Protein AF-A0AAF0BJI2-F1 (afdb_monomer_lite)

Foldseek 3Di:
DDDDDPPPPPVRVVVVVVVVVVVPPPPDDDDDDDDDDDDDPDDDDDPDPDDDDDDDDDDDPDDDDDDDDDDDDDDDDDPDDDDDPDPDDCPVVVVVVVVCPPDPPDDPVVVVVVVVVVVVVVCVQPVPPPDLCPHPNSVVCVVVVVVVVVVCVVCVVVVVVVVVVVVVVVVVVVD

Radius of gyration: 38.77 Å; chains: 1; bounding box: 60×71×96 Å

Secondary structure (DSSP, 8-state):
-PPP--PPPHHHHHHHHHHHHHHH--SSPPPPP--PPPPPPPPP-PPPPPPPPPPP---PPPPPPPPPPPPPP--PPPPPPP-PPPPPPTHHHHSTTTGGGS--SS-HHHHHHHHHHHHHHHHHHH---S-TTSSHHHHHHHHHHHHHHHHHHHHHHHHHHHHHHHHHHHHHTT-

InterPro domains:
  IPR019632 Protein of unknown function DUF2497 [PF10691] (104-173)

Organism: NCBI:txid3024400

pLDDT: mean 73.55, std 15.59, range [36.66, 97.38]

Sequence (175 aa):
MIASDDEPTMEEILASIRRIISDESDETAAPAAAPEPEPEPEAEPAFEPEPEPEPEPVYEPEPEPEPEPEPEPEYEPEPEPAYEPEPERLDDILELTDFADSDGIVSPPVETRTAQSFAHLSHLMVSGYEGDQNTLEGLVRSMLKPMLQAWLDENLPQIVQDAVEREVARIARRK

Structure (mmCIF, N/CA/C/O backbone):
data_AF-A0AAF0BJI2-F1
#
_entry.id   AF-A0AAF0BJI2-F1
#
loop_
_atom_site.group_PDB
_atom_site.id
_atom_site.type_symbol
_atom_site.label_atom_id
_atom_site.label_alt_id
_atom_site.label_comp_id
_atom_site.label_asym_id
_atom_site.label_entity_id
_atom_site.label_seq_id
_atom_site.pdbx_PDB_ins_code
_atom_site.Cartn_x
_atom_site.Cartn_y
_atom_site.Cartn_z
_atom_site.occupancy
_atom_site.B_iso_or_equiv
_atom_site.auth_seq_id
_atom_site.auth_comp_id
_atom_site.auth_asym_id
_atom_site.auth_atom_id
_atom_site.pdbx_PDB_model_num
ATOM 1 N N . MET A 1 1 ? 27.804 -30.327 19.434 1.00 36.66 1 MET A N 1
ATOM 2 C CA . MET A 1 1 ? 27.931 -29.910 20.844 1.00 36.66 1 MET A CA 1
ATOM 3 C C . MET A 1 1 ? 27.502 -28.459 20.874 1.00 36.66 1 MET A C 1
ATOM 5 O O . MET A 1 1 ? 28.171 -27.646 20.256 1.00 36.66 1 MET A O 1
ATOM 9 N N . ILE A 1 2 ? 26.315 -28.193 21.413 1.00 45.72 2 ILE A N 1
ATOM 10 C CA . ILE A 1 2 ? 25.713 -26.858 21.491 1.00 45.72 2 ILE A CA 1
ATOM 11 C C . ILE A 1 2 ? 26.394 -26.156 22.672 1.00 45.72 2 ILE A C 1
ATOM 13 O O . ILE A 1 2 ? 26.388 -26.713 23.768 1.00 45.72 2 ILE A O 1
ATOM 17 N N . ALA A 1 3 ? 27.039 -25.015 22.432 1.00 50.78 3 ALA A N 1
ATOM 18 C CA . ALA A 1 3 ? 27.497 -24.117 23.486 1.00 50.78 3 ALA A CA 1
ATOM 19 C C . ALA A 1 3 ? 26.469 -22.987 23.589 1.00 50.78 3 ALA A C 1
ATOM 21 O O . ALA A 1 3 ? 26.103 -22.392 22.578 1.00 50.78 3 ALA A O 1
ATOM 22 N N . SER A 1 4 ? 25.953 -22.834 24.799 1.00 54.94 4 SER A N 1
ATOM 23 C CA . SER A 1 4 ? 24.792 -22.059 25.210 1.00 54.94 4 SER A CA 1
ATOM 24 C C . SER A 1 4 ? 24.882 -20.560 24.921 1.00 54.94 4 SER A C 1
ATOM 26 O O . SER A 1 4 ? 25.971 -19.994 24.967 1.00 54.94 4 SER A O 1
ATOM 28 N N . ASP A 1 5 ? 23.708 -19.971 24.676 1.00 58.75 5 ASP A N 1
ATOM 29 C CA . ASP A 1 5 ? 23.242 -18.662 25.146 1.00 58.75 5 ASP A CA 1
ATOM 30 C C . ASP A 1 5 ? 24.255 -17.809 25.912 1.00 58.75 5 ASP A C 1
ATOM 32 O O . ASP A 1 5 ? 24.561 -18.082 27.073 1.00 58.75 5 ASP A O 1
ATOM 36 N N . ASP A 1 6 ? 24.646 -16.707 25.285 1.00 62.22 6 ASP A N 1
ATOM 37 C CA . ASP A 1 6 ? 24.948 -15.465 25.992 1.00 62.22 6 ASP A CA 1
ATOM 38 C C . ASP A 1 6 ? 23.922 -14.433 25.493 1.00 62.22 6 ASP A C 1
ATOM 40 O O . ASP A 1 6 ? 24.241 -13.432 24.852 1.00 62.22 6 ASP A O 1
ATOM 44 N N . GLU A 1 7 ? 22.632 -14.761 25.655 1.00 68.75 7 GLU A N 1
ATOM 45 C CA . GLU A 1 7 ? 21.615 -13.715 25.647 1.00 68.75 7 GLU A CA 1
ATOM 46 C C . GLU A 1 7 ? 21.915 -12.838 26.867 1.00 68.75 7 GLU A C 1
ATOM 48 O O . GLU A 1 7 ? 21.983 -13.374 27.980 1.00 68.75 7 GLU A O 1
ATOM 53 N N . PRO A 1 8 ? 22.147 -11.524 26.682 1.00 79.88 8 PRO A N 1
ATOM 54 C CA . PRO A 1 8 ? 22.500 -10.656 27.788 1.00 79.88 8 PRO A CA 1
ATOM 55 C C . PRO A 1 8 ? 21.415 -10.778 28.844 1.00 79.88 8 PRO A C 1
ATOM 57 O O . PRO A 1 8 ? 20.216 -10.652 28.564 1.00 79.88 8 PRO A O 1
ATOM 60 N N . THR A 1 9 ? 21.844 -11.063 30.064 1.00 84.88 9 THR A N 1
ATOM 61 C CA . THR A 1 9 ? 20.922 -11.220 31.177 1.00 84.88 9 THR A CA 1
ATOM 62 C C . THR A 1 9 ? 20.126 -9.926 31.338 1.00 84.88 9 THR A C 1
ATOM 64 O O . THR A 1 9 ? 20.611 -8.826 31.062 1.00 84.88 9 THR A O 1
ATOM 67 N N . MET A 1 10 ? 18.881 -10.031 31.802 1.00 79.38 10 MET A N 1
ATOM 68 C CA . MET A 1 10 ? 18.020 -8.867 32.052 1.00 79.38 10 MET A CA 1
ATOM 69 C C . MET A 1 10 ? 18.751 -7.776 32.861 1.00 79.38 10 MET A C 1
ATOM 71 O O . MET A 1 10 ? 18.562 -6.586 32.632 1.00 79.38 10 MET A O 1
ATOM 75 N N . GLU A 1 11 ? 19.625 -8.171 33.785 1.00 85.00 11 GLU A N 1
ATOM 76 C CA . GLU A 1 11 ? 20.414 -7.256 34.609 1.00 85.00 11 GLU A CA 1
ATOM 77 C C . GLU A 1 11 ? 21.471 -6.484 33.806 1.00 85.00 11 GLU A C 1
ATOM 79 O O . GLU A 1 11 ? 21.691 -5.305 34.080 1.00 85.00 11 GLU A O 1
ATOM 84 N N . GLU A 1 12 ? 22.067 -7.086 32.776 1.00 86.88 12 GLU A N 1
ATOM 85 C CA . GLU A 1 12 ? 23.014 -6.428 31.866 1.00 86.88 12 GLU A CA 1
ATOM 86 C C . GLU A 1 12 ? 22.310 -5.464 30.915 1.00 86.88 12 GLU A C 1
ATOM 88 O O . GLU A 1 12 ? 22.796 -4.352 30.693 1.00 86.88 12 GLU A O 1
ATOM 93 N N . ILE A 1 13 ? 21.128 -5.843 30.418 1.00 87.25 13 ILE A N 1
ATOM 94 C CA . ILE A 1 13 ? 20.273 -4.960 29.612 1.00 87.25 13 ILE A CA 1
ATOM 95 C C . ILE A 1 13 ? 19.886 -3.726 30.442 1.00 87.25 13 ILE A C 1
ATOM 97 O O . ILE A 1 13 ? 20.042 -2.588 29.991 1.00 87.25 13 ILE A O 1
ATOM 101 N N . LEU A 1 14 ? 19.451 -3.929 31.689 1.00 88.44 14 LEU A N 1
ATOM 102 C CA . LEU A 1 14 ? 19.076 -2.839 32.592 1.00 88.44 14 LEU A CA 1
ATOM 103 C C . LEU A 1 14 ? 20.285 -2.003 33.044 1.00 88.44 14 LEU A C 1
ATOM 105 O O . LEU A 1 14 ? 20.161 -0.785 33.200 1.00 88.44 14 LEU A O 1
ATOM 109 N N . ALA A 1 15 ? 21.458 -2.615 33.219 1.00 88.62 15 ALA A N 1
ATOM 110 C CA . ALA A 1 15 ? 22.698 -1.899 33.516 1.00 88.62 15 ALA A CA 1
ATOM 111 C C . ALA A 1 15 ? 23.163 -1.037 32.330 1.00 88.62 15 ALA A C 1
ATOM 113 O O . ALA A 1 15 ? 23.621 0.088 32.543 1.00 88.62 15 ALA A O 1
ATOM 114 N N . SER A 1 16 ? 22.996 -1.527 31.097 1.00 84.94 16 SER A N 1
ATOM 115 C CA . SER A 1 16 ? 23.309 -0.796 29.863 1.00 84.94 16 SER A CA 1
ATOM 116 C C . SER A 1 16 ? 22.422 0.443 29.705 1.00 84.94 16 SER A C 1
ATOM 118 O O . SER A 1 16 ? 22.931 1.549 29.528 1.00 84.94 16 SER A O 1
ATOM 120 N N . ILE A 1 17 ? 21.106 0.295 29.904 1.00 86.81 17 ILE A N 1
ATOM 121 C CA . ILE A 1 17 ? 20.154 1.418 29.867 1.00 86.81 17 ILE A CA 1
ATOM 122 C C . ILE A 1 17 ? 20.461 2.436 30.975 1.00 86.81 17 ILE A C 1
ATOM 124 O O . ILE A 1 17 ? 20.505 3.637 30.712 1.00 86.81 17 ILE A O 1
ATOM 128 N N . ARG A 1 18 ? 20.730 1.984 32.210 1.00 84.56 18 ARG A N 1
ATOM 129 C CA . ARG A 1 18 ? 21.068 2.890 33.324 1.00 84.56 18 ARG A CA 1
ATOM 130 C C . ARG A 1 18 ? 22.348 3.681 33.046 1.00 84.56 18 ARG A C 1
ATOM 132 O O . ARG A 1 18 ? 22.403 4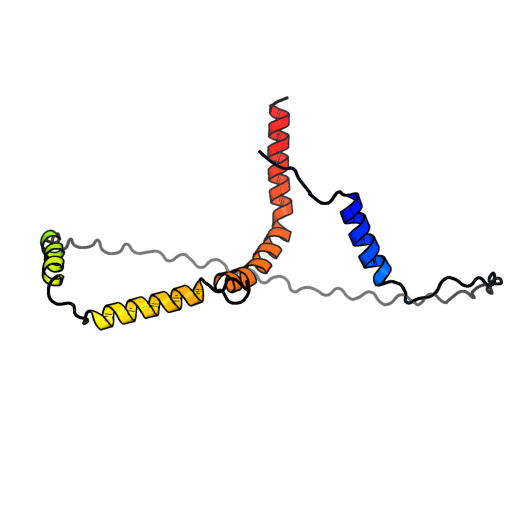.859 33.376 1.00 84.56 18 ARG A O 1
ATOM 139 N N . ARG A 1 19 ? 23.354 3.060 32.425 1.00 84.19 19 ARG A N 1
ATOM 140 C CA . ARG A 1 19 ? 24.594 3.741 32.036 1.00 84.19 19 ARG A CA 1
ATOM 141 C C . ARG A 1 19 ? 24.348 4.812 30.973 1.00 84.19 19 ARG A C 1
ATOM 143 O O . ARG A 1 19 ? 24.903 5.890 31.111 1.00 84.19 19 ARG A O 1
ATOM 150 N N . ILE A 1 20 ? 23.511 4.535 29.972 1.00 83.56 20 ILE A N 1
ATOM 151 C CA . ILE A 1 20 ? 23.160 5.499 28.914 1.00 83.56 20 ILE A CA 1
ATOM 152 C C . ILE A 1 20 ? 22.413 6.709 29.501 1.00 83.56 20 ILE A C 1
ATOM 154 O O . ILE A 1 20 ? 22.729 7.842 29.166 1.00 83.56 20 ILE A O 1
ATOM 158 N N . ILE A 1 21 ? 21.473 6.486 30.427 1.00 79.50 21 ILE A N 1
ATOM 159 C CA . ILE A 1 21 ? 20.684 7.571 31.043 1.00 79.50 21 ILE A CA 1
ATOM 160 C C . ILE A 1 21 ? 21.516 8.393 32.040 1.00 79.50 21 ILE A C 1
ATOM 162 O O . ILE A 1 21 ? 21.363 9.611 32.117 1.00 79.50 21 ILE A O 1
ATOM 166 N N . SER A 1 22 ? 22.407 7.751 32.804 1.00 76.00 22 SER A N 1
ATOM 167 C CA . SER 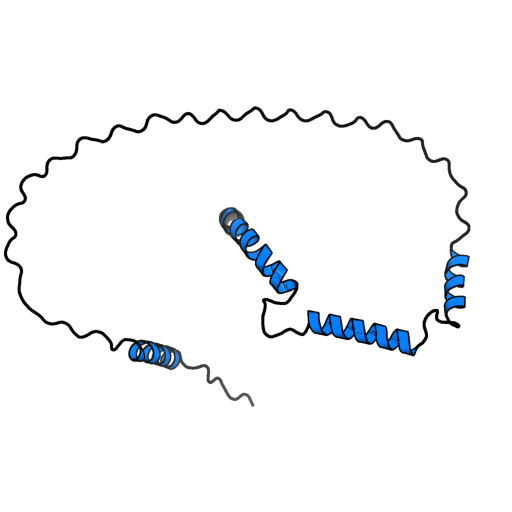A 1 22 ? 23.296 8.465 33.729 1.00 76.00 22 SER A CA 1
ATOM 168 C C . SER A 1 22 ? 24.374 9.291 33.023 1.00 76.00 22 SER A C 1
ATOM 170 O O . SER A 1 22 ? 24.821 10.269 33.607 1.00 76.00 22 SER A O 1
ATOM 172 N N . ASP A 1 23 ? 24.779 8.932 31.802 1.00 68.88 23 ASP A N 1
ATOM 173 C CA . ASP A 1 23 ? 25.792 9.672 31.029 1.00 68.88 23 ASP A CA 1
ATOM 174 C C . ASP A 1 23 ? 25.226 10.967 30.401 1.00 68.88 23 ASP A C 1
ATOM 176 O O . ASP A 1 23 ? 25.980 11.901 30.152 1.00 68.88 23 ASP A O 1
ATOM 180 N N . GLU A 1 24 ? 23.901 11.065 30.204 1.00 61.16 24 GLU A N 1
ATOM 181 C CA . GLU A 1 24 ? 23.246 12.218 29.550 1.00 61.16 24 GLU A CA 1
ATOM 182 C C . GLU A 1 24 ? 22.526 13.187 30.518 1.00 61.16 24 GLU A C 1
ATOM 184 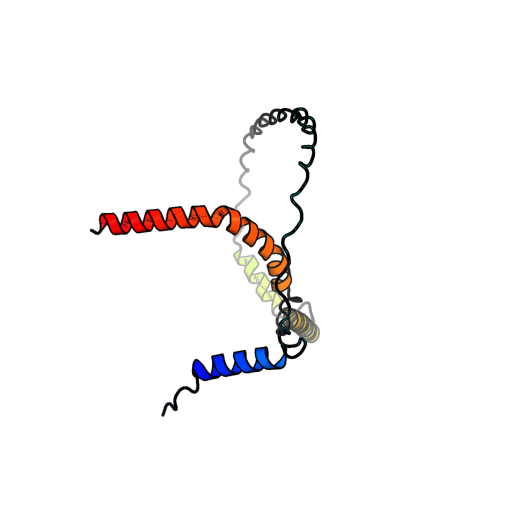O O . GLU A 1 24 ? 22.036 14.230 30.097 1.00 61.16 24 GLU A O 1
ATOM 189 N N . SER A 1 25 ? 22.470 12.903 31.825 1.00 56.12 25 SER A N 1
ATOM 190 C CA . SER A 1 25 ? 21.682 13.711 32.786 1.00 56.12 25 SER A CA 1
ATOM 191 C C . SER A 1 25 ? 22.494 14.525 33.801 1.00 56.12 25 SER A C 1
ATOM 193 O O . SER A 1 25 ? 21.923 15.025 34.769 1.00 56.12 25 SER A O 1
ATOM 195 N N . ASP A 1 26 ? 23.799 14.712 33.598 1.00 55.53 26 ASP A N 1
ATOM 196 C CA . ASP A 1 26 ? 24.625 15.569 34.467 1.00 55.53 26 ASP A CA 1
ATOM 197 C C . ASP A 1 26 ? 24.768 16.994 33.896 1.00 55.53 26 ASP A C 1
ATOM 199 O O . ASP A 1 26 ? 25.858 17.511 33.672 1.00 55.53 26 ASP A O 1
ATOM 203 N N . GLU A 1 27 ? 23.628 17.646 33.645 1.00 58.03 27 GLU A N 1
ATOM 204 C CA . GLU A 1 27 ? 23.545 19.108 33.554 1.00 58.03 27 GLU A CA 1
ATOM 205 C C . GLU A 1 27 ? 22.179 19.593 34.058 1.00 58.03 27 GLU A C 1
ATOM 207 O O . GLU A 1 27 ? 21.318 20.035 33.306 1.00 58.03 27 GLU A O 1
ATOM 212 N N . THR A 1 28 ? 21.937 19.463 35.365 1.00 47.97 28 THR A N 1
ATOM 213 C CA . THR A 1 28 ? 21.384 20.543 36.206 1.00 47.97 28 THR A CA 1
ATOM 214 C C . THR A 1 28 ? 21.375 20.128 37.677 1.00 47.97 28 THR A C 1
ATOM 216 O O . THR A 1 28 ? 21.010 19.023 38.059 1.00 47.97 28 THR A O 1
ATOM 219 N N . ALA A 1 29 ? 21.865 21.044 38.505 1.00 45.19 29 ALA A N 1
ATOM 220 C CA . ALA A 1 29 ? 22.298 20.815 39.868 1.00 45.19 29 ALA A CA 1
ATOM 221 C C . ALA A 1 29 ? 21.177 20.452 40.862 1.00 45.19 29 ALA A C 1
ATOM 223 O O . ALA A 1 29 ? 20.028 20.872 40.751 1.00 45.19 29 ALA A O 1
ATOM 224 N N . ALA A 1 30 ? 21.605 19.719 41.890 1.00 49.06 30 ALA A N 1
ATOM 225 C CA . ALA A 1 30 ? 20.905 19.345 43.115 1.00 49.06 30 ALA A CA 1
ATOM 226 C C . ALA A 1 30 ? 20.170 20.506 43.847 1.00 49.06 30 ALA A C 1
ATOM 228 O O . ALA A 1 30 ? 20.529 21.675 43.691 1.00 49.06 30 ALA A O 1
ATOM 229 N N . PRO A 1 31 ? 19.174 20.187 44.704 1.00 48.38 31 PRO A N 1
ATOM 230 C CA . PRO A 1 31 ? 18.253 21.152 45.303 1.00 48.38 31 PRO A CA 1
ATOM 231 C C . PRO A 1 31 ? 18.885 21.934 46.464 1.00 48.38 31 PRO A C 1
ATOM 233 O O . PRO A 1 31 ? 19.415 21.355 47.413 1.00 48.38 31 PRO A O 1
ATOM 236 N N . ALA A 1 32 ? 18.772 23.261 46.419 1.00 45.53 32 ALA A N 1
ATOM 237 C CA . ALA A 1 32 ? 19.066 24.147 47.540 1.00 45.53 32 ALA A CA 1
ATOM 238 C C . ALA A 1 32 ? 17.779 24.428 48.334 1.00 45.53 32 ALA A C 1
ATOM 240 O O . ALA A 1 32 ? 16.784 24.889 47.783 1.00 45.53 32 ALA A O 1
ATOM 241 N N . ALA A 1 33 ? 17.803 24.148 49.635 1.00 52.38 33 ALA A N 1
ATOM 242 C CA . ALA A 1 33 ? 16.732 24.474 50.571 1.00 52.38 33 ALA A CA 1
ATOM 243 C C . ALA A 1 33 ? 16.813 25.943 51.036 1.00 52.38 33 ALA A C 1
ATOM 245 O O . ALA A 1 33 ? 17.875 26.347 51.509 1.00 52.38 33 ALA A O 1
ATOM 246 N N . ALA A 1 34 ? 15.701 26.696 50.946 1.00 46.34 34 ALA A N 1
ATOM 247 C CA . ALA A 1 34 ? 15.295 27.861 51.773 1.00 46.34 34 ALA A CA 1
ATOM 248 C C . ALA A 1 34 ? 14.030 28.542 51.180 1.00 46.34 34 ALA A C 1
ATOM 250 O O . ALA A 1 34 ? 13.869 28.489 49.963 1.00 46.34 34 ALA A O 1
ATOM 251 N N . PRO A 1 35 ? 13.271 29.369 51.934 1.00 48.47 35 PRO A N 1
ATOM 252 C CA . PRO A 1 35 ? 12.582 29.187 53.223 1.00 48.47 35 PRO A CA 1
ATOM 253 C C . PRO A 1 35 ? 11.039 29.031 53.047 1.00 48.47 35 PRO A C 1
ATOM 255 O O . PRO A 1 35 ? 10.525 29.165 51.941 1.00 48.47 35 PRO A O 1
ATOM 258 N N . GLU A 1 36 ? 10.294 28.730 54.123 1.00 57.59 36 GLU A N 1
ATOM 259 C CA . GLU A 1 36 ? 8.812 28.673 54.121 1.00 57.59 36 GLU A CA 1
ATOM 260 C C . GLU A 1 36 ? 8.178 30.005 53.656 1.00 57.59 36 GLU A C 1
ATOM 262 O O . GLU A 1 36 ? 8.629 31.064 54.103 1.00 57.59 36 GLU A O 1
ATOM 267 N N . PRO A 1 37 ? 7.133 29.986 52.801 1.00 56.84 37 PRO A N 1
ATOM 268 C CA . PRO A 1 37 ? 6.426 31.199 52.399 1.00 56.84 37 PRO A CA 1
ATOM 269 C C . PRO A 1 37 ? 5.541 31.740 53.537 1.00 56.84 37 PRO A C 1
ATOM 271 O O . PRO A 1 37 ? 4.756 31.009 54.140 1.00 56.84 37 PRO A O 1
ATOM 274 N N . GLU A 1 38 ? 5.673 33.039 53.817 1.00 61.12 38 GLU A N 1
ATOM 275 C CA . GLU A 1 38 ? 4.741 33.822 54.642 1.00 61.12 38 GLU A CA 1
ATOM 276 C C . GLU A 1 38 ? 3.317 33.792 54.041 1.00 61.12 38 GLU A C 1
ATOM 278 O O . GLU A 1 38 ? 3.175 33.633 52.826 1.00 61.12 38 GLU A O 1
ATOM 283 N N . PRO A 1 39 ? 2.247 33.938 54.851 1.00 60.09 39 PRO A N 1
ATOM 284 C CA . PRO A 1 39 ? 0.876 33.901 54.342 1.00 60.09 39 PRO A CA 1
ATOM 285 C C . PRO A 1 39 ? 0.605 35.063 53.374 1.00 60.09 39 PRO A C 1
ATOM 287 O O . PRO A 1 39 ? 0.778 36.231 53.726 1.00 60.09 39 PRO A O 1
ATOM 290 N N . GLU A 1 40 ? 0.160 34.726 52.162 1.00 60.75 40 GLU A N 1
ATOM 291 C CA . GLU A 1 40 ? -0.280 35.683 51.144 1.00 60.75 40 GLU A CA 1
ATOM 292 C C . GLU A 1 40 ? -1.484 36.511 51.641 1.00 60.75 40 GLU A C 1
ATOM 294 O O . GLU A 1 40 ? -2.347 35.984 52.352 1.00 60.75 40 GLU A O 1
ATOM 299 N N . PRO A 1 41 ? -1.569 37.809 51.288 1.00 62.34 41 PRO A N 1
ATOM 300 C CA . PRO A 1 41 ? -2.733 38.630 51.603 1.00 62.34 41 PRO A CA 1
ATOM 301 C C . PRO A 1 41 ? -3.988 38.076 50.914 1.00 62.34 41 PRO A C 1
ATOM 303 O O . PRO A 1 41 ? -3.947 37.702 49.743 1.00 62.34 41 PRO A O 1
ATOM 306 N N . GLU A 1 42 ? -5.104 38.041 51.649 1.00 58.25 42 GLU A N 1
ATOM 307 C CA . GLU A 1 42 ? -6.418 37.622 51.151 1.00 58.25 42 GLU A CA 1
ATOM 308 C C . GLU A 1 42 ? -6.757 38.349 49.842 1.00 58.25 42 GLU A C 1
ATOM 310 O O . GLU A 1 42 ? -6.762 39.580 49.780 1.00 58.25 42 GLU A O 1
ATOM 315 N N . ALA A 1 43 ? -7.020 37.573 48.789 1.00 58.56 43 ALA A N 1
ATOM 316 C CA . ALA A 1 43 ? -7.414 38.089 47.490 1.00 58.56 43 ALA A CA 1
ATOM 317 C C . ALA A 1 43 ? -8.714 38.899 47.614 1.00 58.56 43 ALA A C 1
ATOM 319 O O . ALA A 1 43 ? -9.742 38.388 48.065 1.00 58.56 43 ALA A O 1
ATOM 320 N N . GLU A 1 44 ? -8.677 40.161 47.184 1.00 62.91 44 GLU A N 1
ATOM 321 C CA . GLU A 1 44 ? -9.891 40.925 46.901 1.00 62.91 44 GLU A CA 1
ATOM 322 C C . GLU A 1 44 ? -10.749 40.140 45.889 1.00 62.91 44 GLU A C 1
ATOM 324 O O . GLU A 1 44 ? -10.192 39.502 44.989 1.00 62.91 44 GLU A O 1
ATOM 329 N N . PRO A 1 45 ? -12.091 40.143 46.010 1.00 61.53 45 PRO A N 1
ATOM 330 C CA . PRO A 1 45 ? -12.938 39.406 45.085 1.00 61.53 45 PRO A CA 1
ATOM 331 C C . PRO A 1 45 ? -12.733 39.951 43.670 1.00 61.53 45 PRO A C 1
ATOM 333 O O . PRO A 1 45 ? -13.082 41.093 43.367 1.00 61.53 45 PRO A O 1
ATOM 336 N N . ALA A 1 46 ? -12.146 39.120 42.809 1.00 60.31 46 ALA A N 1
ATOM 337 C CA . ALA A 1 46 ? -12.072 39.382 41.386 1.00 60.31 46 ALA A CA 1
ATOM 338 C C . ALA A 1 46 ? -13.501 39.524 40.853 1.00 60.31 46 ALA A C 1
ATOM 340 O O . ALA A 1 46 ? -14.340 38.649 41.065 1.00 60.31 46 ALA A O 1
ATOM 341 N N . PHE A 1 47 ? -13.780 40.643 40.186 1.00 60.06 47 PHE A N 1
ATOM 342 C CA . PHE A 1 47 ? -15.005 40.811 39.417 1.00 60.06 47 PHE A CA 1
ATOM 343 C C . PHE A 1 47 ? -15.106 39.653 38.419 1.00 60.06 47 PHE A C 1
ATOM 345 O O . PHE A 1 47 ? -14.205 39.467 37.600 1.00 60.06 47 PHE A O 1
ATOM 352 N N . GLU A 1 48 ? -16.181 38.868 38.508 1.00 64.31 48 GLU A N 1
ATOM 353 C CA . GLU A 1 48 ? -16.517 37.897 37.470 1.00 64.31 48 GLU A CA 1
ATOM 354 C C . GLU A 1 48 ? -16.670 38.658 36.143 1.00 64.31 48 GLU A C 1
ATOM 356 O O . GLU A 1 48 ? -17.394 39.661 36.104 1.00 64.31 48 GLU A O 1
ATOM 361 N N . PRO A 1 49 ? -15.977 38.250 35.065 1.00 65.69 49 PRO A N 1
ATOM 362 C CA . PRO A 1 49 ? -16.230 38.826 33.755 1.00 65.69 49 PRO A CA 1
ATOM 363 C C . PRO A 1 49 ? -17.684 38.532 33.365 1.00 65.69 49 PRO A C 1
ATOM 365 O O . PRO A 1 49 ? -18.161 37.412 33.552 1.00 65.69 49 PRO A O 1
ATOM 368 N N . GLU A 1 50 ? -18.395 39.542 32.849 1.00 69.06 50 GLU A N 1
ATOM 369 C CA . GLU A 1 50 ? -19.727 39.341 32.270 1.00 69.06 50 GLU A CA 1
ATOM 370 C C . GLU A 1 50 ? -19.673 38.196 31.244 1.00 69.06 50 GLU A C 1
ATOM 372 O O . GLU A 1 50 ? -18.689 38.096 30.503 1.00 69.06 50 GLU A O 1
ATOM 377 N N . PRO A 1 51 ? -20.693 37.320 31.199 1.00 69.81 51 PRO A N 1
ATOM 378 C CA . PRO A 1 51 ? -20.703 36.214 30.255 1.00 69.81 51 PRO A CA 1
ATOM 379 C C . PRO A 1 51 ? -20.646 36.761 28.827 1.00 69.81 51 PRO A C 1
ATOM 381 O O . PRO A 1 51 ? -21.457 37.608 28.443 1.00 69.81 51 PRO A O 1
ATOM 384 N N . GLU A 1 52 ? -19.676 36.280 28.045 1.00 72.00 52 GLU A N 1
ATOM 385 C CA . GLU A 1 52 ? -19.617 36.560 26.613 1.00 72.00 52 GLU A CA 1
ATOM 386 C C . GLU A 1 52 ? -20.933 36.117 25.952 1.00 72.00 52 GLU A C 1
ATOM 388 O O . GLU A 1 52 ? -21.499 35.088 26.340 1.00 72.00 52 GLU A O 1
ATOM 393 N N . PRO A 1 53 ? -21.456 36.887 24.980 1.00 71.69 53 PRO A N 1
ATOM 394 C CA . PRO A 1 53 ? -22.692 36.529 24.301 1.00 71.69 53 PRO A CA 1
ATOM 395 C C . PRO A 1 53 ? -22.538 35.163 23.626 1.00 71.69 53 PRO A C 1
ATOM 397 O O . PRO A 1 53 ? -21.567 34.925 22.906 1.00 71.69 53 PRO A O 1
ATOM 400 N N . GLU A 1 54 ? -23.506 34.274 23.861 1.00 73.56 54 GLU A N 1
ATOM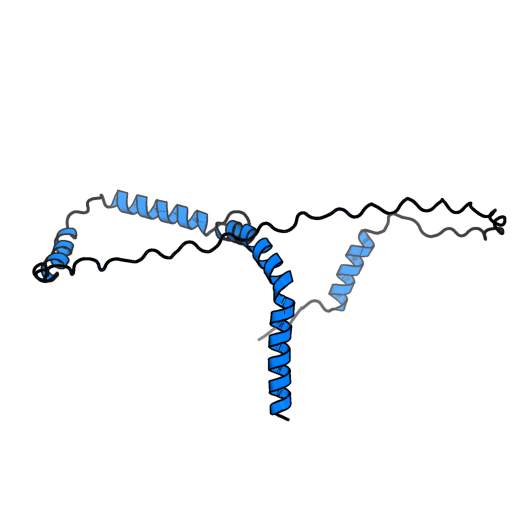 401 C CA . GLU A 1 54 ? -23.551 32.965 23.212 1.00 73.56 54 GLU A CA 1
ATOM 402 C C . GLU A 1 54 ? -23.517 33.139 21.682 1.00 73.56 54 GLU A C 1
ATOM 404 O O . GLU A 1 54 ? -24.210 34.016 21.150 1.00 73.56 54 GLU A O 1
ATOM 409 N N . PRO A 1 55 ? -22.714 32.337 20.959 1.00 69.62 55 PRO A N 1
ATOM 410 C CA . PRO A 1 55 ? -22.654 32.420 19.508 1.00 69.62 55 PRO A CA 1
ATOM 411 C C . PRO A 1 55 ? -24.032 32.113 18.912 1.00 69.62 55 PRO A C 1
ATOM 413 O O . PRO A 1 55 ? -24.668 31.120 19.267 1.00 69.62 55 PRO A O 1
ATOM 416 N N . GLU A 1 56 ? -24.489 32.968 17.993 1.00 74.31 56 GLU A N 1
ATOM 417 C CA . GLU A 1 56 ? -25.727 32.730 17.250 1.00 74.31 56 GLU A CA 1
ATOM 418 C C . GLU A 1 56 ? -25.660 31.370 16.529 1.00 74.31 56 GLU A C 1
ATOM 420 O O . GLU A 1 56 ? -24.599 30.998 16.015 1.00 74.31 56 GLU A O 1
ATOM 425 N N . PRO A 1 57 ? -26.773 30.613 16.468 1.00 69.50 57 PRO A N 1
ATOM 426 C CA . PRO A 1 57 ? -26.791 29.328 15.788 1.00 69.50 57 PRO A CA 1
ATOM 427 C C . PRO A 1 57 ? -26.481 29.529 14.303 1.00 69.50 57 PRO A C 1
ATOM 429 O O . PRO A 1 57 ? -27.252 30.141 13.560 1.00 69.50 57 PRO A O 1
ATOM 432 N N . VAL A 1 58 ? -25.341 28.995 13.870 1.00 69.25 58 VAL A N 1
ATOM 433 C CA . 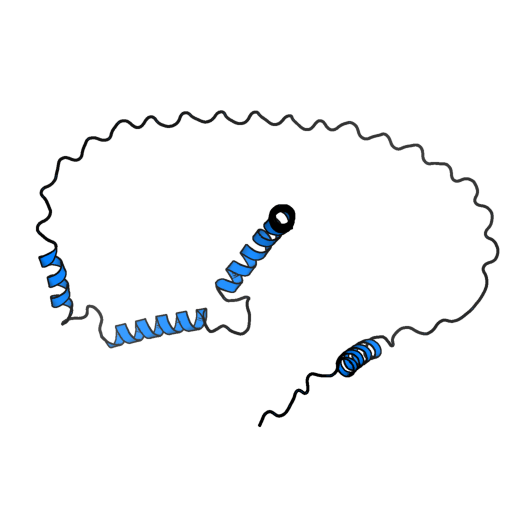VAL A 1 58 ? -24.994 28.902 12.454 1.00 69.25 58 VAL A CA 1
ATOM 434 C C . VAL A 1 58 ? -25.860 27.801 11.857 1.00 69.25 58 VAL A C 1
ATOM 436 O O . VAL A 1 58 ? -25.700 26.628 12.184 1.00 69.25 58 VAL A O 1
ATOM 439 N N . TYR A 1 59 ? -26.810 28.186 11.007 1.00 70.88 59 TYR A N 1
ATOM 440 C CA . TYR A 1 59 ? -27.583 27.235 10.220 1.00 70.88 59 TYR A CA 1
ATOM 441 C C . TYR A 1 59 ? -26.659 26.615 9.171 1.00 70.88 59 TYR A C 1
ATOM 443 O O . TYR A 1 59 ? -26.210 27.303 8.252 1.00 70.88 59 TYR A O 1
ATOM 451 N N . GLU A 1 60 ? -26.362 25.325 9.316 1.00 70.81 60 GLU A N 1
ATOM 452 C CA . GLU A 1 60 ? -25.798 24.551 8.216 1.00 70.81 60 GLU A CA 1
ATOM 453 C C . GLU A 1 60 ? -26.818 24.528 7.068 1.00 70.81 60 GLU A C 1
ATOM 455 O O . GLU A 1 60 ? -28.016 24.348 7.319 1.00 70.81 60 GLU A O 1
ATOM 460 N N . PRO A 1 61 ? -26.387 24.759 5.816 1.00 72.12 61 PRO A N 1
ATOM 461 C CA . PRO A 1 61 ? -27.276 24.606 4.676 1.00 72.12 61 PRO A CA 1
ATOM 462 C C . PRO A 1 61 ? -27.790 23.163 4.646 1.00 72.12 61 PRO A C 1
ATOM 464 O O . PRO A 1 61 ? -27.001 22.226 4.769 1.00 72.12 61 PRO A O 1
ATOM 467 N N . GLU A 1 62 ? -29.108 22.990 4.505 1.00 74.44 62 GLU A N 1
ATOM 468 C CA . GLU A 1 62 ? -29.696 21.663 4.315 1.00 74.44 62 GLU A CA 1
ATOM 469 C C . GLU A 1 62 ? -28.993 20.967 3.138 1.00 74.44 62 GLU A C 1
ATOM 471 O O . GLU A 1 62 ? -28.733 21.619 2.119 1.00 74.44 62 GLU A O 1
ATOM 476 N N . PRO A 1 63 ? -28.652 19.672 3.270 1.00 71.56 63 PRO A N 1
ATOM 477 C CA . PRO A 1 63 ? -28.008 18.937 2.193 1.00 71.56 63 PRO A CA 1
ATOM 478 C C . PRO A 1 63 ? -28.898 18.989 0.951 1.00 71.56 63 PRO A C 1
ATOM 480 O O . PRO A 1 63 ? -30.096 18.700 1.023 1.00 71.56 63 PRO A O 1
ATOM 483 N N . GLU A 1 64 ? -28.317 19.386 -0.184 1.00 75.12 64 GLU A N 1
ATOM 484 C CA . GLU A 1 64 ? -29.024 19.347 -1.461 1.00 75.12 64 GLU A CA 1
ATOM 485 C C . GLU A 1 64 ? -29.520 17.914 -1.720 1.00 75.12 64 GLU A C 1
ATOM 487 O O . GLU A 1 64 ? -28.810 16.954 -1.404 1.00 75.12 64 GLU A O 1
ATOM 492 N N . PRO A 1 65 ? -30.741 17.749 -2.260 1.00 73.56 65 PRO A N 1
ATOM 493 C CA . PRO A 1 65 ? -31.271 16.429 -2.562 1.00 73.56 65 PRO A CA 1
ATOM 494 C C . PRO A 1 65 ? -30.325 15.707 -3.523 1.00 73.56 65 PRO A C 1
ATOM 496 O O . PRO A 1 65 ? -29.947 16.258 -4.559 1.00 73.56 65 PRO A O 1
ATOM 499 N N . GLU A 1 66 ? -29.946 14.476 -3.169 1.00 75.00 66 GLU A N 1
ATOM 500 C CA . GLU A 1 66 ? -29.144 13.625 -4.044 1.00 75.00 66 GLU A CA 1
ATOM 501 C C . GLU A 1 66 ? -29.837 13.496 -5.411 1.00 75.00 66 GLU A C 1
ATOM 503 O O . GLU A 1 66 ? -31.064 13.335 -5.464 1.00 75.00 66 GLU A O 1
ATOM 508 N N . PRO A 1 67 ? -29.087 13.590 -6.524 1.00 72.56 67 PRO A N 1
ATOM 509 C CA . PRO A 1 67 ? -29.663 13.436 -7.850 1.00 72.56 67 PRO A CA 1
ATOM 510 C C . PRO A 1 67 ? -30.298 12.048 -7.974 1.00 72.56 67 PRO A C 1
ATOM 512 O O . PRO A 1 67 ? -29.669 11.039 -7.653 1.00 72.56 67 PRO A O 1
ATOM 515 N N . GLU A 1 68 ? -31.551 12.001 -8.439 1.00 76.06 68 GLU A N 1
ATOM 516 C CA . GLU A 1 68 ? -32.219 10.736 -8.744 1.00 76.06 68 GLU A CA 1
ATOM 517 C C . GLU A 1 68 ? -31.362 9.926 -9.732 1.00 76.06 68 GLU A C 1
ATOM 519 O O . GLU A 1 68 ? -30.789 10.509 -10.661 1.00 76.06 68 GLU A O 1
ATOM 524 N N . PRO A 1 69 ? -31.252 8.598 -9.549 1.00 71.62 69 PRO A N 1
ATOM 525 C CA . PRO A 1 69 ? -30.472 7.761 -10.447 1.00 71.62 69 PRO A CA 1
ATOM 526 C C . PRO A 1 69 ? -31.023 7.884 -11.870 1.00 71.62 69 PRO A C 1
ATOM 528 O O . PRO A 1 69 ? -32.218 7.689 -12.103 1.00 71.62 69 PRO A O 1
ATOM 531 N N . GLU A 1 70 ? -30.147 8.220 -12.820 1.00 74.94 70 GLU A N 1
ATOM 532 C CA . GLU A 1 70 ? -30.505 8.241 -14.236 1.00 74.94 70 GLU A CA 1
ATOM 533 C C . GLU A 1 70 ? -31.032 6.858 -14.659 1.00 74.94 70 GLU A C 1
ATOM 535 O O . GLU A 1 70 ? -30.528 5.834 -14.183 1.00 74.94 70 GLU A O 1
ATOM 540 N N . PRO A 1 71 ? -32.052 6.802 -15.536 1.00 73.12 71 PRO A N 1
ATOM 541 C CA . PRO A 1 71 ? -32.581 5.536 -16.018 1.00 73.12 71 PRO A CA 1
ATOM 542 C C . PRO A 1 71 ? -31.471 4.734 -16.702 1.00 73.12 71 PRO A C 1
ATOM 544 O O . PRO A 1 71 ? -30.786 5.242 -17.592 1.00 73.12 71 PRO A O 1
ATOM 547 N N . GLU A 1 72 ? -31.305 3.475 -16.286 1.00 72.06 72 GLU A N 1
ATOM 548 C CA . GLU A 1 72 ? -30.384 2.546 -16.938 1.00 72.06 72 GLU A CA 1
ATOM 549 C C . GLU A 1 72 ? -30.715 2.461 -18.438 1.00 72.06 72 GLU A C 1
ATOM 551 O O . GLU A 1 72 ? -31.894 2.392 -18.804 1.00 72.06 72 GLU A O 1
ATOM 556 N N . PRO A 1 73 ? -29.708 2.479 -19.327 1.00 70.75 73 PRO A N 1
ATOM 557 C CA . PRO A 1 73 ? -29.949 2.377 -20.757 1.00 70.75 73 PRO A CA 1
ATOM 558 C C . PRO A 1 73 ? -30.618 1.034 -21.080 1.00 70.75 73 PRO A C 1
ATOM 560 O O . PRO A 1 73 ? -30.065 -0.031 -20.806 1.00 70.75 73 PRO A O 1
ATOM 563 N N . GLU A 1 74 ? -31.804 1.080 -21.693 1.00 67.25 74 GLU A N 1
ATOM 564 C CA . GLU A 1 74 ? -32.420 -0.104 -22.289 1.00 67.25 74 GLU A CA 1
ATOM 565 C C . GLU A 1 74 ? -31.550 -0.567 -23.465 1.00 67.25 74 GLU A C 1
ATOM 567 O O . GLU A 1 74 ? -31.449 0.101 -24.495 1.00 67.25 74 GLU A O 1
ATOM 572 N N . TYR A 1 75 ? -30.889 -1.712 -23.301 1.00 66.31 75 TYR A N 1
ATOM 573 C CA . TYR A 1 75 ? -30.138 -2.357 -24.371 1.00 66.31 75 TYR A CA 1
ATOM 574 C C . TYR A 1 75 ? -31.117 -2.971 -25.379 1.00 66.31 75 TYR A C 1
ATOM 576 O O . TYR A 1 75 ? -31.824 -3.932 -25.067 1.00 66.31 75 TYR A O 1
ATOM 584 N N . GLU A 1 76 ? -31.143 -2.450 -26.607 1.00 71.12 76 GLU A N 1
ATOM 585 C CA . GLU A 1 76 ? -31.695 -3.200 -27.737 1.00 71.12 76 GLU A CA 1
ATOM 586 C C . GLU A 1 76 ? -30.843 -4.462 -27.961 1.00 71.12 76 GLU A C 1
ATOM 588 O O . GLU A 1 76 ? -29.613 -4.390 -27.873 1.00 71.12 76 GLU A O 1
ATOM 593 N N . PRO A 1 77 ? -31.456 -5.629 -28.234 1.00 68.56 77 PRO A N 1
ATOM 594 C CA . PRO A 1 77 ? -30.697 -6.837 -28.518 1.00 68.56 77 PRO A CA 1
ATOM 595 C C . PRO A 1 77 ? -29.844 -6.618 -29.771 1.00 68.56 77 PRO A C 1
ATOM 597 O O . PRO A 1 77 ? -30.369 -6.334 -30.850 1.00 68.56 77 PRO A O 1
ATOM 600 N N . GLU A 1 78 ? -28.525 -6.751 -29.618 1.00 67.56 78 GLU A N 1
ATOM 601 C CA . GLU A 1 78 ? -27.595 -6.744 -30.744 1.00 67.56 78 GLU A CA 1
ATOM 602 C C . GLU A 1 78 ? -27.991 -7.835 -31.755 1.00 67.56 78 GLU A C 1
ATOM 604 O O . GLU A 1 78 ? -28.434 -8.920 -31.357 1.00 67.56 78 GLU A O 1
ATOM 609 N N . PRO A 1 79 ? -27.863 -7.573 -33.070 1.00 67.00 79 PRO A N 1
ATOM 610 C CA . PRO A 1 79 ? -28.158 -8.574 -34.085 1.00 67.00 79 PRO A CA 1
ATOM 611 C C . PRO A 1 79 ? -27.292 -9.817 -33.857 1.00 67.00 79 PRO A C 1
ATOM 613 O O . PRO A 1 79 ? -26.074 -9.710 -33.714 1.00 67.00 79 PRO A O 1
ATOM 616 N N . GLU A 1 80 ? -27.923 -10.996 -33.845 1.00 67.62 80 GLU A N 1
ATOM 617 C CA . GLU A 1 80 ? -27.211 -12.269 -33.733 1.00 67.62 80 GLU A CA 1
ATOM 618 C C . GLU A 1 80 ? -26.109 -12.345 -34.806 1.00 67.62 80 GLU A C 1
ATOM 620 O O . GLU A 1 80 ? -26.377 -12.058 -35.981 1.00 67.62 80 GLU A O 1
ATOM 625 N N . PRO A 1 81 ? -24.869 -12.715 -34.437 1.00 63.25 81 PRO A N 1
ATOM 626 C CA . PRO A 1 81 ? -23.783 -12.807 -35.395 1.00 63.25 81 PRO A CA 1
ATOM 627 C C . PRO A 1 81 ? -24.133 -13.863 -36.444 1.00 63.25 81 PRO A C 1
ATOM 629 O O . PRO A 1 81 ? -24.348 -15.036 -36.132 1.00 63.25 81 PRO A O 1
ATOM 632 N N . ALA A 1 82 ? -24.185 -13.451 -37.711 1.00 64.31 82 ALA A N 1
ATOM 633 C CA . ALA A 1 82 ? -24.197 -14.396 -38.813 1.00 64.31 82 ALA A CA 1
ATOM 634 C C . ALA A 1 82 ? -22.919 -15.240 -38.710 1.00 64.31 82 ALA A C 1
ATOM 636 O O . ALA A 1 82 ? -21.821 -14.690 -38.741 1.00 64.31 82 ALA A O 1
ATOM 637 N N . TYR A 1 83 ? -23.071 -16.556 -38.548 1.00 63.38 83 TYR A N 1
ATOM 638 C CA . TYR A 1 83 ? -21.955 -17.496 -38.491 1.00 63.38 83 TYR A CA 1
ATOM 639 C C . TYR A 1 83 ? -21.037 -17.306 -39.706 1.00 63.38 83 TYR A C 1
ATOM 641 O O . TYR A 1 83 ? -21.401 -17.626 -40.840 1.00 63.38 83 TYR A O 1
ATOM 649 N N . GLU A 1 84 ? -19.844 -16.783 -39.450 1.00 65.81 84 GLU A N 1
ATOM 650 C CA . GLU A 1 84 ? -18.705 -16.828 -40.359 1.00 65.81 84 GLU A CA 1
ATOM 651 C C . GLU A 1 84 ? -18.190 -18.284 -40.393 1.00 65.81 84 GLU A C 1
ATOM 653 O O . GLU A 1 84 ? -18.281 -18.974 -39.369 1.00 65.81 84 GLU A O 1
ATOM 658 N N . PRO A 1 85 ? -17.739 -18.822 -41.545 1.00 64.06 85 PRO A N 1
ATOM 659 C CA . PRO A 1 85 ? -17.282 -20.207 -41.619 1.00 64.06 85 PRO A CA 1
ATOM 660 C C . PRO A 1 85 ? -16.186 -20.477 -40.581 1.00 64.06 85 PRO A C 1
ATOM 662 O O . PRO A 1 85 ? -15.276 -19.672 -40.401 1.00 64.06 85 PRO A O 1
ATOM 665 N N . GLU A 1 86 ? -16.311 -21.620 -39.902 1.00 66.19 86 GLU A N 1
ATOM 666 C CA . GLU A 1 86 ? -15.376 -22.111 -38.889 1.00 66.19 86 GLU A CA 1
ATOM 667 C C . GLU A 1 86 ? -13.934 -22.013 -39.420 1.00 66.19 86 GLU A C 1
ATOM 669 O O . GLU A 1 86 ? -13.679 -22.476 -40.537 1.00 66.19 86 GLU A O 1
ATOM 674 N N . PRO A 1 87 ? -13.002 -21.383 -38.679 1.00 60.41 87 PRO A N 1
ATOM 675 C CA . PRO A 1 87 ? -11.630 -21.247 -39.140 1.00 60.41 87 PRO A CA 1
ATOM 676 C C . PRO A 1 87 ? -11.049 -22.642 -39.371 1.00 60.41 87 PRO A C 1
ATOM 678 O O . PRO A 1 87 ? -11.102 -23.499 -38.483 1.00 60.41 87 PRO A O 1
ATOM 681 N N . GLU A 1 88 ? -10.495 -22.871 -40.566 1.00 63.97 88 GLU A N 1
ATOM 682 C CA . GLU A 1 88 ? -9.667 -24.049 -40.798 1.00 63.97 88 GLU A CA 1
ATOM 683 C C . GLU A 1 88 ? -8.590 -24.105 -39.709 1.00 63.97 88 GLU A C 1
ATOM 685 O O . GLU A 1 88 ? -8.075 -23.081 -39.252 1.00 63.97 88 GLU A O 1
ATOM 690 N N . ARG A 1 89 ? -8.373 -25.315 -39.194 1.00 59.50 89 ARG A N 1
ATOM 691 C CA . ARG A 1 89 ? -7.716 -25.555 -37.912 1.00 59.50 89 ARG A CA 1
ATOM 692 C C . ARG A 1 89 ? -6.375 -24.822 -37.840 1.00 59.50 89 ARG A C 1
ATOM 694 O O . ARG A 1 89 ? -5.565 -24.897 -38.753 1.00 59.50 89 ARG A O 1
ATOM 701 N N . LEU A 1 90 ? -6.125 -24.199 -36.690 1.00 54.50 90 LEU A N 1
ATOM 702 C CA . LEU A 1 90 ? -4.886 -23.517 -36.282 1.00 54.50 90 LEU A CA 1
ATOM 703 C C . LEU A 1 90 ? -3.612 -24.396 -36.312 1.00 54.50 90 LEU A C 1
ATOM 705 O O . LEU A 1 90 ? -2.566 -23.962 -35.833 1.00 54.50 90 LEU A O 1
ATOM 709 N N . ASP A 1 91 ? -3.683 -25.612 -36.851 1.00 56.19 91 ASP A N 1
ATOM 710 C CA . ASP A 1 91 ? -2.557 -26.531 -36.976 1.00 56.19 91 ASP A CA 1
ATOM 711 C C . ASP A 1 91 ? -1.489 -25.977 -37.950 1.00 56.19 91 ASP A C 1
ATOM 713 O O . ASP A 1 91 ? -0.300 -26.120 -37.679 1.00 56.19 91 ASP A O 1
ATOM 717 N N . ASP A 1 92 ? -1.882 -25.215 -38.984 1.00 55.25 92 ASP A N 1
ATOM 718 C CA . ASP A 1 92 ? -0.944 -24.569 -39.929 1.00 55.25 92 ASP A CA 1
ATOM 719 C C . ASP A 1 92 ? -0.213 -23.340 -39.337 1.00 55.25 92 ASP A C 1
ATOM 721 O O . ASP A 1 92 ? 0.847 -22.935 -39.815 1.00 55.25 92 ASP A O 1
ATOM 725 N N . ILE A 1 93 ? -0.749 -22.717 -38.277 1.00 55.78 93 ILE A N 1
ATOM 726 C CA . ILE A 1 93 ? -0.156 -21.508 -37.668 1.00 55.78 93 ILE A CA 1
ATOM 727 C C . ILE A 1 93 ? 0.968 -21.863 -36.684 1.00 55.78 93 ILE A C 1
ATOM 729 O O . ILE A 1 93 ? 1.924 -21.099 -36.541 1.00 55.78 93 ILE A O 1
ATOM 733 N N . LEU A 1 94 ? 0.906 -23.037 -36.048 1.00 52.22 94 LEU A N 1
ATOM 734 C CA . LEU A 1 94 ? 1.985 -23.539 -35.188 1.00 52.22 94 LEU A CA 1
ATOM 735 C C . LEU A 1 94 ? 3.179 -24.092 -35.987 1.00 52.22 94 LEU A C 1
ATOM 737 O O . LEU A 1 94 ? 4.276 -24.201 -35.445 1.00 52.22 94 LEU A O 1
ATOM 741 N N . GLU A 1 95 ? 3.012 -24.379 -37.279 1.00 54.53 95 GLU A N 1
ATOM 742 C CA . GLU A 1 95 ? 4.124 -24.749 -38.166 1.00 54.53 95 GLU A CA 1
ATOM 743 C C . GLU A 1 95 ? 4.937 -23.514 -38.615 1.00 54.53 95 GLU A C 1
ATOM 745 O O . GLU A 1 95 ? 6.115 -23.616 -38.955 1.00 54.53 95 GLU A O 1
ATOM 750 N N . LEU A 1 96 ? 4.370 -22.302 -38.512 1.00 55.62 96 LEU A N 1
ATOM 751 C CA . LEU A 1 96 ? 5.070 -21.055 -38.850 1.00 55.62 96 LEU A CA 1
ATOM 752 C C . LEU A 1 96 ? 6.141 -20.659 -37.816 1.00 55.62 96 LEU A C 1
ATOM 754 O O . LEU A 1 96 ? 7.038 -19.876 -38.129 1.00 55.62 96 LEU A O 1
ATOM 758 N N . THR A 1 97 ? 6.089 -21.216 -36.601 1.00 55.88 97 THR A N 1
ATOM 759 C CA . THR A 1 97 ? 7.161 -21.047 -35.606 1.00 55.88 97 THR A CA 1
ATOM 760 C C . THR A 1 97 ? 8.386 -21.925 -35.870 1.00 55.88 97 THR A C 1
ATOM 762 O O . THR A 1 97 ? 9.442 -21.624 -35.327 1.00 55.88 97 THR A O 1
ATOM 765 N N . ASP A 1 98 ? 8.297 -22.936 -36.743 1.00 54.06 98 ASP A N 1
ATOM 766 C CA . ASP A 1 98 ? 9.446 -23.778 -37.127 1.00 54.06 98 ASP A CA 1
ATOM 767 C C . ASP A 1 98 ? 10.355 -23.075 -38.160 1.00 54.06 98 ASP A C 1
ATOM 769 O O . ASP A 1 98 ? 11.576 -23.216 -38.147 1.00 54.06 98 ASP A O 1
ATOM 773 N N . PHE A 1 99 ? 9.790 -22.189 -38.992 1.00 51.59 99 PHE A N 1
ATOM 774 C CA . PHE A 1 99 ? 10.562 -21.328 -39.904 1.00 51.59 99 PHE A CA 1
ATOM 775 C C . PHE A 1 99 ? 11.320 -20.195 -39.192 1.00 51.59 99 PHE A C 1
ATOM 777 O O . PHE A 1 99 ? 12.174 -19.547 -39.801 1.00 51.59 99 PHE A O 1
ATOM 784 N N . ALA A 1 100 ? 11.013 -19.939 -37.918 1.00 55.50 100 ALA A N 1
ATOM 785 C CA . ALA A 1 100 ? 11.672 -18.912 -37.116 1.00 55.50 100 ALA A CA 1
ATOM 786 C C . ALA A 1 100 ? 12.981 -19.398 -36.464 1.00 55.50 100 ALA A C 1
ATOM 788 O O . ALA A 1 100 ? 13.685 -18.588 -35.862 1.00 55.50 100 ALA A O 1
ATOM 789 N N . ASP A 1 101 ? 13.338 -20.681 -36.600 1.00 57.75 101 ASP A N 1
ATOM 790 C CA . ASP A 1 101 ? 14.515 -21.255 -35.933 1.00 57.75 101 ASP A CA 1
ATOM 791 C C . ASP A 1 101 ? 15.845 -21.005 -36.679 1.00 57.75 101 ASP A C 1
ATOM 793 O O . ASP A 1 101 ? 16.914 -21.288 -36.145 1.00 57.75 101 ASP A O 1
ATOM 797 N N . SER A 1 102 ? 15.840 -20.443 -37.899 1.00 56.84 102 SER A N 1
ATOM 798 C CA . SER A 1 102 ? 17.086 -20.332 -38.687 1.00 56.84 102 SER A CA 1
ATOM 799 C C . SER A 1 102 ? 17.602 -18.928 -39.007 1.00 56.84 102 SER A C 1
ATOM 801 O O . SER A 1 102 ? 18.774 -18.816 -39.359 1.00 56.84 102 SER A O 1
ATOM 803 N N . ASP A 1 103 ? 16.810 -17.862 -38.871 1.00 67.50 103 ASP A N 1
ATOM 804 C CA . ASP A 1 103 ? 17.287 -16.500 -39.165 1.00 67.50 103 ASP A CA 1
ATOM 805 C C . ASP A 1 103 ? 16.697 -15.502 -38.159 1.00 67.50 103 ASP A C 1
ATOM 807 O O . ASP A 1 103 ? 15.648 -14.889 -38.362 1.00 67.50 103 ASP A O 1
ATOM 811 N N . GLY A 1 104 ? 17.359 -15.395 -37.005 1.00 71.62 104 GLY A N 1
ATOM 812 C CA . GLY A 1 104 ? 17.001 -14.426 -35.977 1.00 71.62 104 GLY A CA 1
ATOM 813 C C . GLY A 1 104 ? 16.982 -13.013 -36.563 1.00 71.62 104 GLY A C 1
ATOM 814 O O . GLY A 1 104 ? 17.975 -12.541 -37.114 1.00 71.62 104 GLY A O 1
ATOM 815 N N . ILE A 1 105 ? 15.856 -12.309 -36.402 1.00 85.50 105 ILE A N 1
ATOM 816 C CA . ILE A 1 105 ? 15.675 -10.903 -36.824 1.00 85.50 105 ILE A CA 1
ATOM 817 C C . ILE A 1 105 ? 16.756 -9.998 -36.203 1.00 85.50 105 ILE A C 1
ATOM 819 O O . ILE A 1 105 ? 17.063 -8.913 -36.704 1.00 85.50 105 ILE A O 1
ATOM 823 N N . VAL A 1 106 ? 17.349 -10.451 -35.099 1.00 86.81 106 VAL A N 1
ATOM 824 C CA . VAL A 1 106 ? 18.382 -9.757 -34.353 1.00 86.81 106 VAL A CA 1
ATOM 825 C C . VAL A 1 106 ? 19.645 -10.610 -34.324 1.00 86.81 106 VAL A C 1
ATOM 827 O O . VAL A 1 106 ? 19.608 -11.822 -34.165 1.00 86.81 106 VAL A O 1
ATOM 830 N N . SER A 1 107 ? 20.805 -9.970 -34.458 1.00 89.50 107 SER A N 1
ATOM 831 C CA . SER A 1 107 ? 22.072 -10.691 -34.350 1.00 89.50 107 SER A CA 1
ATOM 832 C C . SER A 1 107 ? 22.289 -11.206 -32.911 1.00 89.50 107 SER A C 1
ATOM 834 O O . SER A 1 107 ? 22.045 -10.432 -31.974 1.00 89.50 107 SER A O 1
ATOM 836 N N . PRO A 1 108 ? 22.891 -12.396 -32.709 1.00 86.62 108 PRO A N 1
ATOM 837 C CA . PRO A 1 108 ? 23.197 -12.942 -31.379 1.00 86.62 108 PRO A CA 1
ATOM 838 C C . PRO A 1 108 ? 23.895 -11.980 -30.385 1.00 86.62 108 PRO A C 1
ATOM 840 O O . PRO A 1 108 ? 23.552 -11.972 -29.196 1.00 86.62 108 PRO A O 1
ATOM 843 N N . PRO A 1 109 ? 24.852 -11.115 -30.797 1.00 89.38 109 PRO A N 1
ATOM 844 C CA . PRO A 1 109 ? 25.452 -10.154 -29.868 1.00 89.38 109 PRO A CA 1
ATOM 845 C C . PRO A 1 109 ? 24.484 -9.052 -29.410 1.00 89.38 109 PRO A C 1
ATOM 847 O O . PRO A 1 109 ? 24.634 -8.542 -28.299 1.00 89.38 109 PRO A O 1
ATOM 850 N N . VAL A 1 110 ? 23.498 -8.672 -30.227 1.00 92.56 110 VAL A N 1
ATOM 851 C CA . VAL A 1 110 ? 22.487 -7.660 -29.866 1.00 92.56 110 VAL A CA 1
ATOM 852 C C . VAL A 1 110 ? 21.459 -8.246 -28.905 1.00 92.56 110 VAL A C 1
ATOM 854 O O . VAL A 1 110 ? 21.093 -7.573 -27.941 1.00 92.56 110 VAL A O 1
ATOM 857 N N . GLU A 1 111 ? 21.063 -9.502 -29.099 1.00 90.19 111 GLU A N 1
ATOM 858 C CA . GLU A 1 111 ? 20.210 -10.234 -28.155 1.00 90.19 111 GLU A CA 1
ATOM 859 C C . GLU A 1 111 ? 20.868 -10.297 -26.776 1.00 90.19 111 GLU A C 1
ATOM 861 O O . GLU A 1 111 ? 20.290 -9.863 -25.779 1.00 90.19 111 GLU A O 1
ATOM 866 N N . THR A 1 112 ? 22.135 -10.719 -26.736 1.00 92.31 112 THR A N 1
ATOM 867 C CA . THR A 1 112 ? 22.909 -10.818 -25.492 1.00 92.31 112 THR A CA 1
ATOM 868 C C . THR A 1 112 ? 23.056 -9.457 -24.812 1.00 92.31 112 THR A C 1
ATOM 870 O O . THR A 1 112 ? 22.849 -9.336 -23.605 1.00 92.31 112 THR A O 1
ATOM 873 N N . ARG A 1 113 ? 23.371 -8.402 -25.576 1.00 94.25 113 ARG A N 1
ATOM 874 C CA . ARG A 1 113 ? 23.530 -7.040 -25.043 1.00 94.25 113 ARG A CA 1
ATOM 875 C C . ARG A 1 113 ? 22.218 -6.483 -24.492 1.00 94.25 113 ARG A C 1
ATOM 877 O O . ARG A 1 113 ? 22.223 -5.805 -23.466 1.00 94.25 113 ARG A O 1
ATOM 884 N N . THR A 1 114 ? 21.103 -6.777 -25.153 1.00 93.50 114 THR A N 1
ATOM 885 C CA . THR A 1 114 ? 19.763 -6.359 -24.726 1.00 93.50 114 THR A CA 1
ATOM 886 C C . THR A 1 114 ? 19.360 -7.094 -23.452 1.00 93.50 114 THR A C 1
ATOM 888 O O . THR A 1 114 ? 19.015 -6.450 -22.462 1.00 93.50 114 THR A O 1
ATOM 891 N N . ALA A 1 115 ? 19.519 -8.419 -23.421 1.00 92.31 115 ALA A N 1
ATOM 892 C CA . ALA A 1 115 ? 19.251 -9.241 -22.243 1.00 92.31 115 ALA A CA 1
ATOM 893 C C . ALA A 1 115 ? 20.089 -8.806 -21.029 1.00 92.31 115 ALA A C 1
ATOM 895 O O . ALA A 1 115 ? 19.560 -8.660 -19.928 1.00 92.31 115 ALA A O 1
ATOM 896 N N . GLN A 1 116 ? 21.377 -8.514 -21.229 1.00 95.12 116 G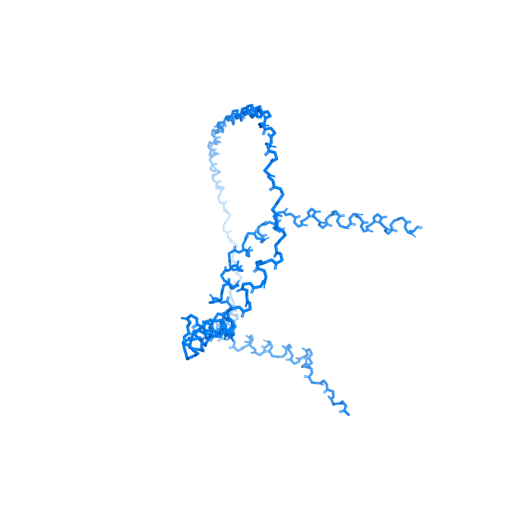LN A N 1
ATOM 897 C CA . GLN A 1 116 ? 22.260 -8.001 -20.176 1.00 95.12 116 GLN A CA 1
ATOM 898 C C . GLN A 1 116 ? 21.840 -6.612 -19.677 1.00 95.12 116 GLN A C 1
ATOM 900 O O . GLN A 1 116 ? 21.943 -6.337 -18.484 1.00 95.12 116 GLN A O 1
ATOM 905 N N . SER A 1 117 ? 21.339 -5.747 -20.563 1.00 92.69 117 SER A N 1
ATOM 906 C CA . SER A 1 117 ? 20.865 -4.404 -20.196 1.00 92.69 117 SER A CA 1
ATOM 907 C C . SER A 1 117 ? 19.588 -4.473 -19.353 1.00 92.69 117 SER A C 1
ATOM 909 O O . SER A 1 117 ? 19.492 -3.803 -18.325 1.00 92.69 117 SER A O 1
ATOM 911 N N . PHE A 1 118 ? 18.640 -5.338 -19.728 1.00 92.50 118 PHE A N 1
ATOM 912 C CA . PHE A 1 118 ? 17.446 -5.612 -18.922 1.00 92.50 118 PHE A CA 1
ATOM 913 C C . PHE A 1 118 ? 17.792 -6.261 -17.580 1.00 92.50 118 PHE A C 1
ATOM 915 O O . PHE A 1 118 ? 17.256 -5.850 -16.552 1.00 92.50 118 PHE A O 1
ATOM 922 N N . ALA A 1 119 ? 18.725 -7.215 -17.563 1.00 88.75 119 ALA A N 1
ATOM 923 C CA . ALA A 1 119 ? 19.210 -7.818 -16.326 1.00 88.75 119 ALA A CA 1
ATOM 924 C C . ALA A 1 119 ? 19.870 -6.777 -15.406 1.00 88.75 119 ALA A C 1
ATOM 926 O O . ALA A 1 119 ? 19.639 -6.798 -14.200 1.00 88.75 119 ALA A O 1
ATOM 927 N N . HIS A 1 120 ? 20.630 -5.826 -15.960 1.00 88.69 120 HIS A N 1
ATOM 928 C CA . HIS A 1 120 ? 21.232 -4.734 -15.194 1.00 88.69 120 HIS A CA 1
ATOM 929 C C . HIS A 1 120 ? 20.175 -3.794 -14.598 1.00 88.69 120 HIS A C 1
ATOM 931 O O . HIS A 1 120 ? 20.249 -3.477 -13.414 1.00 88.69 120 HIS A O 1
ATOM 937 N N . LEU A 1 121 ? 19.151 -3.409 -15.367 1.00 84.62 121 LEU A N 1
ATOM 938 C CA . LEU A 1 121 ? 18.038 -2.596 -14.861 1.00 84.62 121 LEU A CA 1
ATOM 939 C C . LEU A 1 121 ? 17.232 -3.329 -13.787 1.00 84.62 121 LEU A C 1
ATOM 941 O O . LEU A 1 121 ? 16.930 -2.752 -12.747 1.00 84.62 121 LEU A O 1
ATOM 945 N N . SER A 1 122 ? 16.932 -4.611 -13.999 1.00 82.12 122 SER A N 1
ATOM 946 C CA . SER A 1 122 ? 16.274 -5.444 -12.991 1.00 82.12 122 SER A CA 1
ATOM 947 C C . SER A 1 122 ? 17.116 -5.537 -11.725 1.00 82.12 122 SER A C 1
ATOM 949 O O . SER A 1 122 ? 16.581 -5.440 -10.627 1.00 82.12 122 SER A O 1
ATOM 951 N N . HIS A 1 123 ? 18.431 -5.691 -11.861 1.00 73.31 123 HIS A N 1
ATOM 952 C CA . HIS A 1 123 ? 19.338 -5.730 -10.725 1.00 73.31 123 HIS A CA 1
ATOM 953 C C . HIS A 1 123 ? 19.395 -4.381 -9.994 1.00 73.31 123 HIS A C 1
ATOM 955 O O . HIS A 1 123 ? 19.454 -4.386 -8.772 1.00 73.31 123 HIS A O 1
ATOM 961 N N . LEU A 1 124 ? 19.300 -3.245 -10.693 1.00 77.06 124 LEU A N 1
ATOM 962 C CA . LEU A 1 124 ? 19.189 -1.918 -10.072 1.00 77.06 124 LEU A CA 1
ATOM 963 C C . LEU A 1 124 ? 17.840 -1.701 -9.371 1.00 77.06 124 LEU A C 1
ATOM 965 O O . LEU A 1 124 ? 17.799 -1.051 -8.332 1.00 77.06 124 LEU A O 1
ATOM 969 N N . MET A 1 125 ? 16.753 -2.274 -9.893 1.00 69.00 125 MET A N 1
ATOM 970 C CA . MET A 1 125 ? 15.440 -2.235 -9.237 1.00 69.00 125 MET A CA 1
ATOM 971 C C . MET A 1 125 ? 15.352 -3.167 -8.017 1.00 69.00 125 MET A C 1
ATOM 973 O O . MET A 1 125 ? 14.581 -2.890 -7.103 1.00 69.00 125 MET A O 1
ATOM 977 N N . VAL A 1 126 ? 16.127 -4.260 -7.996 1.00 67.62 126 VAL A N 1
ATOM 978 C CA . VAL A 1 126 ? 16.029 -5.329 -6.982 1.00 67.62 126 VAL A CA 1
ATOM 979 C C . VAL A 1 126 ? 17.140 -5.273 -5.924 1.00 67.62 126 VAL A C 1
ATOM 981 O O . VAL A 1 126 ? 16.905 -5.642 -4.779 1.00 67.62 126 VAL A O 1
ATOM 984 N N . SER A 1 127 ? 18.342 -4.797 -6.256 1.00 57.91 127 SER A N 1
ATOM 985 C CA . SER A 1 127 ? 19.530 -4.919 -5.382 1.00 57.91 127 SER A CA 1
ATOM 986 C C . SER A 1 127 ? 19.820 -3.678 -4.542 1.00 57.91 127 SER A C 1
ATOM 988 O O . SER A 1 127 ? 20.873 -3.588 -3.918 1.00 57.91 127 SER A O 1
ATOM 990 N N . GLY A 1 128 ? 18.883 -2.734 -4.477 1.00 50.94 128 GLY A N 1
ATOM 991 C CA . GLY A 1 128 ? 18.933 -1.586 -3.570 1.00 50.94 128 GLY A CA 1
ATOM 992 C C . GLY A 1 128 ? 18.642 -1.949 -2.110 1.00 50.94 128 GLY A C 1
ATOM 993 O O . GLY A 1 128 ? 17.864 -1.258 -1.460 1.00 50.94 128 GLY A O 1
ATOM 994 N N . TYR A 1 129 ? 19.234 -3.025 -1.582 1.00 50.56 129 TYR A N 1
ATOM 995 C CA . TYR A 1 129 ? 19.111 -3.414 -0.173 1.00 50.56 129 TYR A CA 1
ATOM 996 C C . TYR A 1 129 ? 20.093 -2.615 0.701 1.00 50.56 129 TYR A C 1
ATOM 998 O O . TYR A 1 129 ? 21.000 -3.162 1.311 1.00 50.56 129 TYR A O 1
ATOM 1006 N N . GLU A 1 130 ? 19.904 -1.297 0.725 1.00 53.12 130 GLU A N 1
ATOM 1007 C CA . GLU A 1 130 ? 20.244 -0.411 1.845 1.00 53.12 130 GLU A CA 1
ATOM 1008 C C . GLU A 1 130 ? 19.443 0.886 1.660 1.00 53.12 130 GLU A C 1
ATOM 1010 O O . GLU A 1 130 ? 19.923 1.905 1.169 1.00 53.12 130 GLU A O 1
ATOM 1015 N N . GLY A 1 131 ? 18.149 0.806 1.979 1.00 50.84 131 GLY A N 1
ATOM 1016 C CA . GLY A 1 131 ? 17.243 1.949 1.960 1.00 50.84 131 GLY A CA 1
ATOM 1017 C C . GLY A 1 131 ? 15.908 1.617 1.314 1.00 50.84 131 GLY A C 1
ATOM 1018 O O . GLY A 1 131 ? 15.732 1.792 0.112 1.00 50.84 131 GLY A O 1
ATOM 1019 N N . ASP A 1 132 ? 14.948 1.248 2.160 1.00 55.72 132 ASP A N 1
ATOM 1020 C CA . ASP A 1 132 ? 13.501 1.051 1.936 1.00 55.72 132 ASP A CA 1
ATOM 1021 C C . ASP A 1 132 ? 12.780 2.223 1.215 1.00 55.72 132 ASP A C 1
ATOM 1023 O O . ASP A 1 132 ? 11.564 2.245 1.102 1.00 55.72 132 ASP A O 1
ATOM 1027 N N . GLN A 1 133 ? 13.518 3.229 0.738 1.00 54.59 133 GLN A N 1
ATOM 1028 C CA . GLN A 1 133 ? 13.015 4.508 0.239 1.00 54.59 133 GLN A CA 1
ATOM 1029 C C . GLN A 1 133 ? 13.195 4.708 -1.273 1.00 54.59 133 GLN A C 1
ATOM 1031 O O . GLN A 1 133 ? 12.590 5.619 -1.826 1.00 54.59 133 GLN A O 1
ATOM 1036 N N . ASN A 1 134 ? 14.001 3.879 -1.953 1.00 63.28 134 ASN A N 1
ATOM 1037 C CA . ASN A 1 134 ? 14.284 4.038 -3.392 1.00 63.28 134 ASN A CA 1
ATOM 1038 C C . ASN A 1 134 ? 13.847 2.845 -4.260 1.00 63.28 134 ASN A C 1
ATOM 1040 O O . ASN A 1 134 ? 14.178 2.793 -5.445 1.00 63.28 134 ASN A O 1
ATOM 1044 N N . THR A 1 135 ? 13.097 1.891 -3.707 1.00 77.94 135 THR A N 1
ATOM 1045 C CA . THR A 1 135 ? 12.465 0.816 -4.484 1.00 77.94 135 THR A CA 1
ATOM 1046 C C . THR A 1 135 ? 11.012 1.176 -4.801 1.00 77.94 135 THR A C 1
ATOM 1048 O O . THR A 1 135 ? 10.377 1.954 -4.087 1.00 77.94 135 THR A O 1
ATOM 1051 N N . LEU A 1 136 ? 10.455 0.595 -5.870 1.00 75.88 136 LEU A N 1
ATOM 1052 C CA . LEU A 1 136 ? 9.025 0.731 -6.174 1.00 75.88 136 LEU A CA 1
ATOM 1053 C C . LEU A 1 136 ? 8.163 0.244 -5.000 1.00 75.88 136 LEU A C 1
ATOM 1055 O O . LEU A 1 136 ? 7.150 0.861 -4.684 1.00 75.88 136 LEU A O 1
ATOM 1059 N N . GLU A 1 137 ? 8.588 -0.832 -4.334 1.00 83.81 137 GLU A N 1
ATOM 1060 C CA . GLU A 1 137 ? 7.925 -1.325 -3.129 1.00 83.81 137 GLU A CA 1
ATOM 1061 C C . GLU A 1 137 ? 7.959 -0.283 -2.007 1.00 83.81 137 GLU A C 1
ATOM 1063 O O . GLU A 1 137 ? 6.928 -0.045 -1.385 1.00 83.81 137 GLU A O 1
ATOM 1068 N N . GLY A 1 138 ? 9.095 0.385 -1.795 1.00 82.12 138 GLY A N 1
ATOM 1069 C CA . GLY A 1 138 ? 9.232 1.474 -0.830 1.00 82.12 138 GLY A CA 1
ATOM 1070 C C . GLY A 1 138 ? 8.279 2.633 -1.114 1.00 82.12 138 GLY A C 1
ATOM 1071 O O . GLY A 1 138 ? 7.562 3.091 -0.222 1.00 82.12 138 GLY A O 1
ATOM 1072 N N . LEU A 1 139 ? 8.175 3.046 -2.381 1.00 85.81 139 LEU A N 1
ATOM 1073 C CA . LEU A 1 139 ? 7.240 4.091 -2.800 1.00 85.81 139 LEU A CA 1
ATOM 1074 C C . LEU A 1 139 ? 5.782 3.672 -2.565 1.00 85.81 139 LEU A C 1
ATOM 1076 O O . LEU A 1 139 ? 5.034 4.395 -1.907 1.00 85.81 139 LEU A O 1
ATOM 1080 N N . VAL A 1 140 ? 5.386 2.489 -3.037 1.00 89.00 140 VAL A N 1
ATOM 1081 C CA . VAL A 1 140 ? 4.021 1.964 -2.864 1.00 89.00 140 VAL A CA 1
ATOM 1082 C C . VAL A 1 140 ? 3.686 1.790 -1.382 1.00 89.00 140 VAL A C 1
ATOM 1084 O O . VAL A 1 140 ? 2.599 2.166 -0.949 1.00 89.00 140 VAL A O 1
ATOM 1087 N N . ARG A 1 141 ? 4.624 1.295 -0.573 1.00 87.62 141 ARG A N 1
ATOM 1088 C CA . ARG A 1 141 ? 4.474 1.169 0.880 1.00 87.62 141 ARG A CA 1
ATOM 1089 C C . ARG A 1 141 ? 4.321 2.534 1.543 1.00 87.62 141 ARG A C 1
ATOM 1091 O O . ARG A 1 141 ? 3.437 2.682 2.382 1.00 87.62 141 ARG A O 1
ATOM 1098 N N . SER A 1 142 ? 5.120 3.530 1.161 1.00 87.81 142 SER A N 1
ATOM 1099 C CA . SER A 1 142 ? 5.008 4.894 1.697 1.00 87.81 142 SER A CA 1
ATOM 1100 C C . SER A 1 142 ? 3.654 5.539 1.385 1.00 87.81 142 SER A C 1
ATOM 1102 O O . SER A 1 142 ? 3.119 6.261 2.222 1.00 87.81 142 SER A O 1
ATOM 1104 N N . MET A 1 143 ? 3.067 5.219 0.227 1.00 89.44 143 MET A N 1
ATOM 1105 C CA . MET A 1 143 ? 1.759 5.728 -0.187 1.00 89.44 143 MET A CA 1
ATOM 1106 C C . MET A 1 143 ? 0.595 4.960 0.453 1.00 89.44 143 MET A C 1
ATOM 1108 O O . MET A 1 143 ? -0.367 5.573 0.909 1.00 89.44 143 MET A O 1
ATOM 1112 N N . LEU A 1 144 ? 0.673 3.628 0.530 1.00 94.38 144 LEU A N 1
ATOM 1113 C CA . LEU A 1 144 ? -0.411 2.798 1.068 1.00 94.38 144 LEU A CA 1
ATOM 1114 C C . LEU A 1 144 ? -0.461 2.785 2.595 1.00 94.38 144 LEU A C 1
ATOM 1116 O O . LEU A 1 144 ? -1.543 2.647 3.163 1.00 94.38 144 LEU A O 1
ATOM 1120 N N . LYS A 1 145 ? 0.678 2.938 3.278 1.00 95.00 145 LYS A N 1
ATOM 1121 C CA . LYS A 1 145 ? 0.745 2.924 4.745 1.00 95.00 145 LYS A CA 1
ATOM 1122 C C . LYS A 1 145 ? -0.217 3.921 5.413 1.00 95.00 145 LYS A C 1
ATOM 1124 O O . LYS A 1 145 ? -0.964 3.465 6.274 1.00 95.00 145 LYS A O 1
ATOM 1129 N N . PRO A 1 146 ? -0.264 5.220 5.052 1.00 96.00 146 PRO A N 1
ATOM 1130 C CA . PRO A 1 146 ? -1.200 6.153 5.683 1.00 96.00 146 PRO A CA 1
ATOM 1131 C C . PRO A 1 146 ? -2.669 5.819 5.390 1.00 96.00 146 PRO A C 1
ATOM 1133 O O . PRO A 1 146 ? -3.502 5.943 6.281 1.00 96.00 146 PRO A O 1
ATOM 1136 N N . MET A 1 147 ? -2.993 5.343 4.182 1.00 96.00 147 MET A N 1
ATOM 1137 C CA . MET A 1 147 ? -4.369 4.966 3.830 1.00 96.00 147 MET A CA 1
ATOM 1138 C C . MET A 1 147 ? -4.844 3.741 4.615 1.00 96.00 147 MET A C 1
ATOM 1140 O O . MET A 1 147 ? -5.943 3.735 5.163 1.00 96.00 147 MET A O 1
ATOM 1144 N N . LEU A 1 148 ? -3.997 2.711 4.700 1.00 95.62 148 LEU A N 1
ATOM 1145 C CA . LEU A 1 148 ? -4.292 1.504 5.468 1.00 95.62 148 LEU A CA 1
ATOM 1146 C C . LEU A 1 148 ? -4.353 1.792 6.966 1.00 95.62 148 LEU A C 1
ATOM 1148 O O . LEU A 1 148 ? -5.182 1.207 7.651 1.00 95.62 148 LEU A O 1
ATOM 1152 N N . GLN A 1 149 ? -3.510 2.692 7.475 1.00 96.56 149 GLN A N 1
ATOM 1153 C CA . GLN A 1 149 ? -3.551 3.099 8.875 1.00 96.56 149 GLN A CA 1
ATOM 1154 C C . GLN A 1 149 ? -4.869 3.803 9.209 1.00 96.56 149 GLN A C 1
ATOM 1156 O O . GLN A 1 149 ? -5.548 3.368 10.129 1.00 96.56 149 GLN A O 1
ATOM 1161 N N . ALA A 1 150 ? -5.272 4.811 8.429 1.00 97.06 150 ALA A N 1
ATOM 1162 C CA . ALA A 1 150 ? -6.540 5.507 8.647 1.00 97.06 150 ALA A CA 1
ATOM 1163 C C . ALA A 1 150 ? -7.738 4.544 8.593 1.00 97.06 150 ALA A C 1
ATOM 1165 O O . ALA A 1 150 ? -8.623 4.590 9.443 1.00 97.06 150 ALA A O 1
ATOM 1166 N N . TRP A 1 151 ? -7.727 3.617 7.632 1.00 96.88 151 TRP A N 1
ATOM 1167 C CA . TRP A 1 151 ? -8.769 2.602 7.530 1.00 96.88 151 TRP A CA 1
ATOM 1168 C C . TRP A 1 151 ? -8.784 1.658 8.736 1.00 96.88 151 TRP A C 1
ATOM 1170 O O . TRP A 1 151 ? -9.856 1.356 9.261 1.00 96.88 151 TRP A O 1
ATOM 1180 N N . LEU A 1 152 ? -7.617 1.189 9.191 1.00 96.75 152 LEU A N 1
ATOM 1181 C CA . LEU A 1 152 ? -7.524 0.340 10.377 1.00 96.75 152 LEU A CA 1
ATOM 1182 C C . LEU A 1 152 ? -7.988 1.093 11.626 1.00 96.75 152 LEU A C 1
ATOM 1184 O O . LEU A 1 152 ? -8.735 0.521 12.408 1.00 96.75 152 LEU A O 1
ATOM 1188 N N . ASP A 1 153 ? -7.627 2.361 11.796 1.00 96.75 153 ASP A N 1
ATOM 1189 C CA . ASP A 1 153 ? -8.050 3.155 12.954 1.00 96.75 153 ASP A CA 1
ATOM 1190 C C . ASP A 1 153 ? -9.586 3.264 13.041 1.00 96.75 153 ASP A C 1
ATOM 1192 O O . ASP A 1 153 ? -10.156 3.184 14.131 1.00 96.75 153 ASP A O 1
ATOM 1196 N N . GLU A 1 154 ? -10.270 3.354 11.898 1.00 97.38 154 GLU A N 1
ATOM 1197 C CA . GLU A 1 154 ? -11.733 3.424 11.826 1.00 97.38 154 GLU A CA 1
ATOM 1198 C C . GLU A 1 154 ? -12.421 2.047 11.923 1.00 97.38 154 GLU A C 1
ATOM 1200 O O . GLU A 1 154 ? -13.452 1.902 12.583 1.00 97.38 154 GLU A O 1
ATOM 1205 N N . ASN A 1 155 ? -11.856 1.007 11.302 1.00 95.75 155 ASN A N 1
ATOM 1206 C CA . ASN A 1 155 ? -12.550 -0.273 11.096 1.00 95.75 155 ASN A CA 1
ATOM 1207 C C . ASN A 1 155 ? -12.099 -1.390 12.050 1.00 95.75 155 ASN A C 1
ATOM 1209 O O . ASN A 1 155 ? -12.854 -2.331 12.313 1.00 95.75 155 ASN A O 1
ATOM 1213 N N . LEU A 1 156 ? -10.887 -1.312 12.604 1.00 96.00 156 LEU A N 1
ATOM 1214 C CA . LEU A 1 156 ? -10.328 -2.349 13.478 1.00 96.00 156 LEU A CA 1
ATOM 1215 C C . LEU A 1 156 ? -11.162 -2.585 14.748 1.00 96.00 156 LEU A C 1
ATOM 1217 O O . LEU A 1 156 ? -11.350 -3.757 15.089 1.00 96.00 156 LEU A O 1
ATOM 1221 N N . PRO A 1 157 ? -11.722 -1.562 15.432 1.00 96.12 157 PRO A N 1
ATOM 1222 C CA . PRO A 1 157 ? -12.533 -1.794 16.627 1.00 96.12 157 PRO A CA 1
ATOM 1223 C C . PRO A 1 157 ? -13.737 -2.710 16.371 1.00 96.12 157 PRO A C 1
ATOM 1225 O O . PRO A 1 157 ? -13.991 -3.613 17.167 1.00 96.12 157 PRO A O 1
ATOM 1228 N N . GLN A 1 158 ? -14.436 -2.517 15.248 1.00 95.38 158 GLN A N 1
ATOM 1229 C CA . GLN A 1 158 ? -15.602 -3.321 14.864 1.00 95.38 158 GLN A CA 1
ATOM 1230 C C . GLN A 1 158 ? -15.195 -4.749 14.488 1.00 95.38 158 GLN A C 1
ATOM 1232 O O . GLN A 1 158 ? -15.750 -5.715 15.008 1.00 95.38 158 GLN A O 1
ATOM 1237 N N . ILE A 1 159 ? -14.147 -4.896 13.671 1.00 95.06 159 ILE A N 1
ATOM 1238 C CA . ILE A 1 159 ? -13.631 -6.211 13.256 1.00 95.06 159 ILE A CA 1
ATOM 1239 C C . ILE A 1 159 ? -13.236 -7.059 14.474 1.00 95.06 159 ILE A C 1
ATOM 1241 O O . ILE A 1 159 ? -13.504 -8.264 14.519 1.00 95.06 159 ILE A O 1
ATOM 1245 N N . VAL A 1 160 ? -12.600 -6.442 15.475 1.00 94.88 160 VAL A N 1
ATOM 1246 C CA . VAL A 1 160 ? -12.206 -7.136 16.706 1.00 94.88 160 VAL A CA 1
ATOM 1247 C C . VAL A 1 160 ? -13.422 -7.483 17.562 1.00 94.88 160 VAL A C 1
ATOM 1249 O O . VAL A 1 160 ? -13.463 -8.597 18.082 1.00 94.88 160 VAL A O 1
ATOM 1252 N N . GLN A 1 161 ? -14.415 -6.599 17.690 1.00 94.19 161 GLN A N 1
ATOM 1253 C CA . GLN A 1 161 ? -15.657 -6.898 18.416 1.00 94.19 161 GLN A CA 1
ATOM 1254 C C . GLN A 1 161 ? -16.371 -8.108 17.808 1.00 94.19 161 GLN A C 1
ATOM 1256 O O . GLN A 1 161 ? -16.599 -9.088 18.516 1.00 94.19 161 GLN A O 1
ATOM 1261 N N . ASP A 1 162 ? -16.568 -8.124 16.490 1.00 95.81 162 ASP A N 1
ATOM 1262 C CA . ASP A 1 162 ? -17.164 -9.258 15.777 1.00 95.81 162 ASP A CA 1
ATOM 1263 C C . ASP A 1 162 ? -16.364 -10.556 15.967 1.00 95.81 162 ASP A C 1
ATOM 1265 O O . ASP A 1 162 ? -16.923 -11.651 16.108 1.00 95.81 162 ASP A O 1
ATOM 1269 N N . ALA A 1 163 ? -15.031 -10.468 15.946 1.00 93.88 163 ALA A N 1
ATOM 1270 C CA . ALA A 1 163 ? -14.160 -11.618 16.159 1.00 93.88 163 ALA A CA 1
ATOM 1271 C C . ALA A 1 163 ? -14.247 -12.150 17.599 1.00 93.88 163 ALA A C 1
ATOM 1273 O O . ALA A 1 163 ? -14.348 -13.366 17.791 1.00 93.88 163 ALA A O 1
ATOM 1274 N N . VAL A 1 164 ? -14.247 -11.264 18.599 1.00 93.69 164 VAL A N 1
ATOM 1275 C CA . VAL A 1 164 ? -14.346 -11.613 20.024 1.00 93.69 164 VAL A CA 1
ATOM 1276 C C . VAL A 1 164 ? -15.729 -12.158 20.359 1.00 93.69 164 VAL A C 1
ATOM 1278 O O . VAL A 1 164 ? -15.818 -13.184 21.029 1.00 93.69 164 VAL A O 1
ATOM 1281 N N . GLU A 1 165 ? -16.806 -11.552 19.870 1.00 94.88 165 GLU A N 1
ATOM 1282 C CA . GLU A 1 165 ? -18.169 -12.055 20.069 1.00 94.88 165 GLU A CA 1
ATOM 1283 C C . GLU A 1 165 ? -18.337 -13.454 19.481 1.00 94.88 165 GLU A C 1
ATOM 1285 O O . GLU A 1 165 ? -18.845 -14.362 20.149 1.00 94.88 165 GLU A O 1
ATOM 1290 N N . ARG A 1 166 ? -17.828 -13.671 18.263 1.00 93.69 166 ARG A N 1
ATOM 1291 C CA . ARG A 1 166 ? -17.803 -14.995 17.631 1.00 93.69 166 ARG A CA 1
ATOM 1292 C C . ARG A 1 166 ? -17.008 -16.002 18.467 1.00 93.69 166 ARG A C 1
ATOM 1294 O O . ARG A 1 166 ? -17.415 -17.162 18.583 1.00 93.69 166 ARG A O 1
ATOM 1301 N N . GLU A 1 167 ? -15.905 -15.574 19.074 1.00 94.31 167 GLU A N 1
ATOM 1302 C CA . GLU A 1 167 ? -15.061 -16.409 19.930 1.00 94.31 167 GLU A CA 1
ATOM 1303 C C . GLU A 1 167 ? -15.731 -16.744 21.276 1.00 94.31 167 GLU A C 1
ATOM 1305 O O . GLU A 1 167 ? -15.754 -17.910 21.686 1.00 94.31 167 GLU A O 1
ATOM 1310 N N . VAL A 1 168 ? -16.364 -15.769 21.931 1.00 92.12 168 VAL A N 1
ATOM 1311 C CA . VAL A 1 168 ? -17.116 -15.962 23.181 1.00 92.12 168 VAL A CA 1
ATOM 1312 C C . VAL A 1 168 ? -18.334 -16.849 22.945 1.00 92.12 168 VAL A C 1
ATOM 1314 O O . VAL A 1 168 ? -18.545 -17.799 23.702 1.00 92.12 168 VAL A O 1
ATOM 1317 N N . ALA A 1 169 ? -19.091 -16.622 21.869 1.00 91.62 169 ALA A N 1
ATOM 1318 C CA . ALA A 1 169 ? -20.216 -17.475 21.489 1.00 91.62 169 ALA A CA 1
ATOM 1319 C C . ALA A 1 169 ? -19.768 -18.928 21.257 1.00 91.62 169 ALA A C 1
ATOM 1321 O O . ALA A 1 169 ? -20.439 -19.879 21.675 1.00 91.62 169 ALA A O 1
ATOM 1322 N N . ARG A 1 170 ? -18.592 -19.122 20.648 1.00 91.75 170 ARG A N 1
ATOM 1323 C CA . ARG A 1 170 ? -17.997 -20.447 20.440 1.00 91.75 170 ARG A CA 1
ATOM 1324 C C . ARG A 1 170 ? -17.619 -21.135 21.753 1.00 91.75 170 ARG A C 1
ATOM 1326 O O . ARG A 1 170 ? -17.824 -22.345 21.872 1.00 91.75 170 ARG A O 1
ATOM 1333 N N . ILE A 1 171 ? -17.065 -20.404 22.718 1.00 90.75 171 ILE A N 1
ATOM 1334 C CA . ILE A 1 171 ? -16.721 -20.940 24.046 1.00 90.75 171 ILE A CA 1
ATOM 1335 C C . ILE A 1 171 ? -17.993 -21.254 24.841 1.00 90.75 171 ILE A C 1
ATOM 1337 O O . ILE A 1 171 ? -18.093 -22.332 25.424 1.00 90.75 171 ILE A O 1
ATOM 1341 N N . ALA A 1 172 ? -18.984 -20.363 24.807 1.00 86.06 172 ALA A N 1
ATOM 1342 C CA . ALA A 1 172 ? -20.256 -20.528 25.503 1.00 86.06 172 ALA A CA 1
ATOM 1343 C C . ALA A 1 172 ? -21.045 -21.749 25.010 1.00 86.06 172 ALA A C 1
ATOM 1345 O O . ALA A 1 172 ? -21.684 -22.417 25.810 1.00 86.06 172 ALA A O 1
ATOM 1346 N N . ARG A 1 173 ? -20.961 -22.089 23.717 1.00 84.25 173 ARG A N 1
ATOM 1347 C CA . ARG A 1 173 ? -21.595 -23.295 23.153 1.00 84.25 173 ARG A CA 1
ATOM 1348 C C . ARG A 1 173 ? -20.856 -24.596 23.488 1.00 84.25 173 ARG A C 1
ATOM 1350 O O . ARG A 1 173 ? -21.405 -25.678 23.303 1.00 84.25 173 ARG A O 1
ATOM 1357 N N . ARG A 1 174 ? -19.584 -24.504 23.889 1.00 78.62 174 ARG A N 1
ATOM 1358 C CA . ARG A 1 174 ? -18.734 -25.658 24.223 1.00 78.62 174 ARG A CA 1
ATOM 1359 C C . ARG A 1 174 ? -18.804 -26.032 25.706 1.00 78.62 174 ARG A C 1
ATOM 1361 O O . ARG A 1 174 ? -18.368 -27.125 26.057 1.00 78.62 174 ARG A O 1
ATOM 1368 N N . LYS A 1 175 ? -19.301 -25.131 26.551 1.00 57.25 175 LYS A N 1
ATOM 1369 C CA . LYS A 1 175 ? -19.509 -25.349 27.982 1.00 57.25 175 LYS A CA 1
ATOM 1370 C C . LYS A 1 175 ? -20.931 -25.828 28.245 1.00 57.25 175 LYS A C 1
ATOM 1372 O O . LYS A 1 175 ? -21.072 -26.684 29.142 1.00 57.25 175 LYS A O 1
#